Protein AF-A0ABD0RFP4-F1 (afdb_monomer_lite)

Organism: Cirrhinus mrigala (NCBI:txid683832)

pLDDT: mean 88.14, std 9.82, range [61.47, 97.94]

Secondary structure (DSSP, 8-state):
-HHHHHHHHHHTT--TT--S--PPPPS-TTT----S----HHHHHHHHHHHHHT-----SHHHHHHHHHHHHHH-

Sequence (75 aa):
ALSHALAKACSSGRMERCTCDDSPGLQHREAWQWGVCGDNLKYSTKFLKKFLGQKRVSKDLRAQIDAHNINVGIR

Radius of gyration: 16.06 Å; chains: 1; bounding box: 46×19×39 Å

InterPro do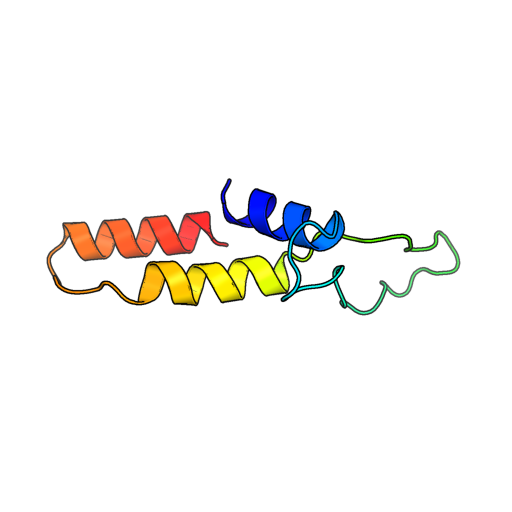mains:
  IPR005817 Wnt [PF00110] (2-74)
  IPR005817 Wnt [PR01349] (8-21)
  IPR005817 Wnt [PR01349] (32-44)
  IPR005817 Wnt [PTHR12027] (2-74)

Structure (mmCIF, N/CA/C/O backbone):
data_AF-A0ABD0RFP4-F1
#
_entry.id   AF-A0ABD0RFP4-F1
#
loop_
_atom_site.group_PDB
_atom_site.id
_atom_site.type_symbol
_atom_site.label_atom_id
_atom_site.label_alt_id
_atom_site.label_comp_id
_atom_site.label_asym_id
_atom_site.label_entity_id
_atom_site.label_seq_id
_atom_site.pdbx_PDB_ins_code
_atom_site.Cartn_x
_atom_site.Cartn_y
_atom_site.Cartn_z
_atom_site.occupancy
_atom_site.B_iso_or_equiv
_atom_site.auth_seq_id
_atom_site.auth_comp_id
_atom_site.auth_asym_id
_atom_site.auth_atom_id
_atom_site.pdbx_PDB_model_num
ATOM 1 N N . ALA A 1 1 ? 1.236 -9.019 7.994 1.00 83.50 1 ALA A N 1
ATOM 2 C CA . ALA A 1 1 ? 0.630 -9.892 6.957 1.00 83.50 1 ALA A 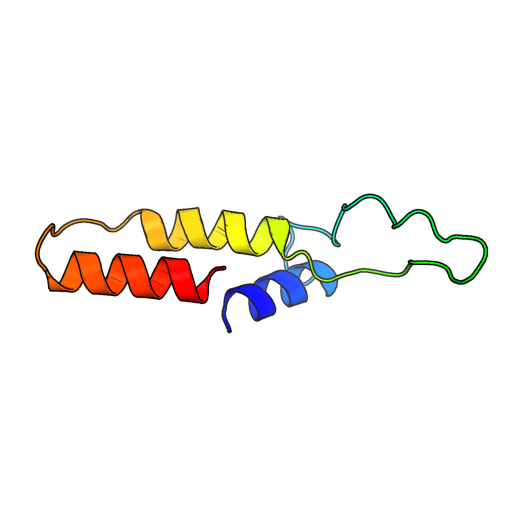CA 1
ATOM 3 C C . ALA A 1 1 ? -0.201 -9.104 5.935 1.00 83.50 1 ALA A C 1
ATOM 5 O O . ALA A 1 1 ? 0.196 -9.061 4.777 1.00 83.50 1 ALA A O 1
ATOM 6 N N . LEU A 1 2 ? -1.296 -8.434 6.333 1.00 93.62 2 LEU A N 1
ATOM 7 C CA . LEU A 1 2 ? -2.146 -7.660 5.406 1.00 93.62 2 LEU A CA 1
ATOM 8 C C . LEU A 1 2 ? -1.402 -6.516 4.704 1.00 93.62 2 LEU A C 1
ATOM 10 O O . LEU A 1 2 ? -1.538 -6.373 3.491 1.00 93.62 2 LEU A O 1
ATOM 14 N N . SER A 1 3 ? -0.582 -5.749 5.437 1.00 95.19 3 SER A N 1
ATOM 15 C CA . SER A 1 3 ? 0.173 -4.631 4.854 1.00 95.19 3 SER A CA 1
ATOM 16 C C . SER A 1 3 ? 1.062 -5.093 3.696 1.00 95.19 3 SER A C 1
ATOM 18 O O . SER A 1 3 ? 1.041 -4.523 2.607 1.00 95.19 3 SER A O 1
ATOM 20 N N . HIS A 1 4 ? 1.779 -6.193 3.911 1.00 95.38 4 HIS A N 1
ATOM 21 C CA . HIS A 1 4 ? 2.637 -6.800 2.902 1.00 95.38 4 HIS A CA 1
ATOM 22 C C . 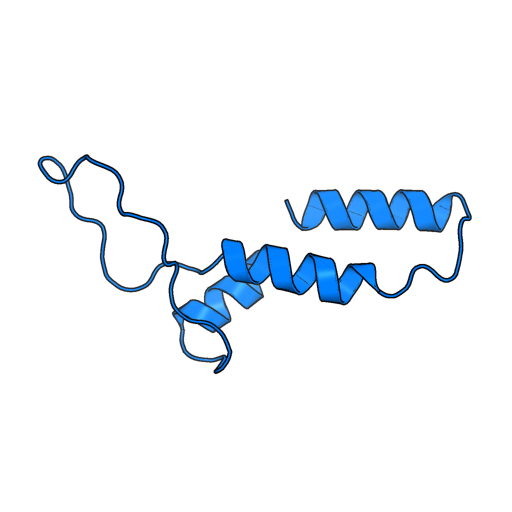HIS A 1 4 ? 1.837 -7.343 1.708 1.00 95.38 4 HIS A C 1
ATOM 24 O O . HIS A 1 4 ? 2.166 -7.049 0.565 1.00 95.38 4 HIS A O 1
ATOM 30 N N . ALA A 1 5 ? 0.747 -8.080 1.954 1.00 96.94 5 ALA A N 1
ATOM 31 C CA . ALA A 1 5 ? -0.076 -8.643 0.883 1.00 96.94 5 ALA A CA 1
ATOM 32 C C . ALA A 1 5 ? -0.656 -7.563 -0.046 1.00 96.94 5 ALA A C 1
ATOM 34 O O . ALA A 1 5 ? -0.616 -7.719 -1.265 1.00 96.94 5 ALA A O 1
ATOM 35 N N . LEU A 1 6 ? -1.147 -6.451 0.513 1.00 96.69 6 LEU A N 1
ATOM 36 C CA . LEU A 1 6 ? -1.686 -5.348 -0.285 1.00 96.69 6 LEU A CA 1
ATOM 37 C C . LEU A 1 6 ? -0.579 -4.628 -1.069 1.00 96.69 6 LEU A C 1
ATOM 39 O O . LEU A 1 6 ? -0.745 -4.346 -2.251 1.00 96.69 6 LEU A O 1
ATOM 43 N N . ALA A 1 7 ? 0.566 -4.370 -0.430 1.00 97.38 7 ALA A N 1
ATOM 44 C CA . ALA A 1 7 ? 1.704 -3.720 -1.079 1.00 97.38 7 ALA A CA 1
ATOM 45 C C . ALA A 1 7 ? 2.232 -4.556 -2.257 1.00 97.38 7 ALA A C 1
ATOM 47 O O . ALA A 1 7 ? 2.522 -4.005 -3.321 1.00 97.38 7 ALA A O 1
ATOM 48 N N . LYS A 1 8 ? 2.257 -5.886 -2.095 1.00 97.19 8 LYS A N 1
ATOM 49 C CA . LYS A 1 8 ? 2.619 -6.838 -3.148 1.00 97.19 8 LYS A CA 1
ATOM 50 C C . LYS A 1 8 ? 1.581 -6.917 -4.265 1.00 97.19 8 LYS A C 1
ATOM 52 O O . LYS A 1 8 ? 1.923 -7.091 -5.433 1.00 97.19 8 LYS A O 1
ATOM 57 N N . ALA A 1 9 ? 0.296 -6.803 -3.933 1.00 97.88 9 ALA A N 1
ATOM 58 C CA . ALA A 1 9 ? -0.767 -6.759 -4.933 1.00 97.88 9 ALA A CA 1
ATOM 59 C C . ALA A 1 9 ? -0.657 -5.501 -5.814 1.00 97.88 9 ALA A C 1
ATOM 61 O O . ALA A 1 9 ? -0.833 -5.598 -7.026 1.00 97.88 9 ALA A O 1
ATOM 62 N N . CYS A 1 10 ? -0.282 -4.360 -5.226 1.00 97.94 10 CYS A N 1
ATOM 63 C CA . CYS A 1 10 ? -0.000 -3.130 -5.965 1.00 97.94 10 CYS A CA 1
ATOM 64 C C . CYS A 1 10 ? 1.193 -3.287 -6.917 1.00 97.94 10 CYS A C 1
ATOM 66 O O . CYS A 1 10 ? 1.069 -2.996 -8.103 1.00 97.94 10 CYS A O 1
ATOM 68 N N . SER A 1 11 ? 2.329 -3.800 -6.433 1.00 97.25 11 SER A N 1
ATOM 69 C CA . SER A 1 11 ? 3.530 -3.959 -7.268 1.00 97.25 11 SER A CA 1
ATOM 70 C C . SER A 1 11 ? 3.399 -5.043 -8.343 1.00 97.25 11 SER A C 1
ATOM 72 O O . SER A 1 11 ? 4.066 -4.984 -9.370 1.00 97.25 11 SER A O 1
ATOM 74 N N . SER A 1 12 ? 2.513 -6.023 -8.145 1.00 97.00 12 SER A N 1
ATOM 75 C CA . SER A 1 12 ? 2.203 -7.054 -9.147 1.00 97.00 12 SER A CA 1
ATOM 76 C C . SER A 1 12 ? 1.104 -6.659 -10.137 1.00 97.00 12 SER A C 1
ATOM 78 O O . SER A 1 12 ? 0.712 -7.488 -10.956 1.00 97.00 12 SER A O 1
ATOM 80 N N . GLY A 1 13 ? 0.575 -5.432 -10.061 1.00 96.12 13 GLY A N 1
ATOM 81 C CA . GLY A 1 13 ? -0.483 -4.959 -10.958 1.00 96.12 13 GLY A CA 1
ATOM 82 C C . GLY A 1 13 ? -1.836 -5.652 -10.759 1.00 96.12 13 GLY A C 1
ATOM 83 O O . GLY A 1 13 ? -2.701 -5.572 -11.623 1.00 96.12 13 GLY A O 1
ATOM 84 N N . ARG A 1 14 ? -2.049 -6.335 -9.625 1.00 97.56 14 ARG A N 1
ATOM 85 C CA . ARG A 1 14 ? -3.316 -7.020 -9.298 1.00 97.56 14 ARG A CA 1
ATOM 86 C C . ARG A 1 14 ? -4.381 -6.081 -8.726 1.00 97.56 14 ARG A C 1
ATOM 88 O O . ARG A 1 14 ? -5.484 -6.522 -8.417 1.00 97.56 14 ARG A O 1
ATOM 95 N N . MET A 1 15 ? -4.046 -4.810 -8.524 1.00 95.38 15 MET A N 1
ATOM 96 C CA . MET A 1 15 ? -4.942 -3.786 -7.999 1.00 95.38 15 MET A CA 1
ATOM 97 C C . MET A 1 15 ? -4.853 -2.528 -8.854 1.00 95.38 15 MET A C 1
ATOM 99 O O . MET A 1 15 ? -3.771 -2.001 -9.072 1.00 95.38 15 MET A O 1
ATOM 103 N N . GLU A 1 16 ? -6.003 -2.006 -9.271 1.00 93.94 16 GLU A N 1
ATOM 104 C CA . GLU A 1 16 ? -6.075 -0.854 -10.185 1.00 93.94 16 GLU A CA 1
ATOM 105 C C . GLU A 1 16 ? -5.871 0.498 -9.486 1.00 93.94 16 GLU A C 1
ATOM 107 O O . GLU A 1 16 ? -5.538 1.496 -10.116 1.00 93.94 16 GLU A O 1
ATOM 112 N N . ARG A 1 17 ? -6.101 0.565 -8.168 1.00 94.50 17 ARG A N 1
ATOM 113 C CA . ARG A 1 17 ? -6.098 1.827 -7.401 1.00 94.50 17 ARG A CA 1
ATOM 114 C C . ARG A 1 17 ? -4.768 2.141 -6.718 1.00 94.50 17 ARG A C 1
ATOM 116 O O . ARG A 1 17 ? -4.731 3.005 -5.839 1.00 94.50 17 ARG A O 1
ATOM 123 N N . CYS A 1 18 ? -3.712 1.419 -7.063 1.00 96.69 18 CYS A N 1
ATOM 124 C CA . CYS A 1 18 ? -2.365 1.655 -6.571 1.00 96.69 18 CYS A CA 1
ATOM 125 C C . CYS A 1 18 ? -1.330 1.240 -7.614 1.00 96.69 18 CYS A C 1
ATOM 127 O O . CYS A 1 18 ? -1.619 0.488 -8.537 1.00 96.69 18 CYS A O 1
ATOM 129 N N . THR A 1 19 ? -0.116 1.747 -7.440 1.00 95.75 19 THR A N 1
ATOM 130 C CA . THR A 1 19 ? 1.035 1.510 -8.314 1.00 95.75 19 THR A CA 1
ATOM 131 C C . THR A 1 19 ? 2.204 0.967 -7.496 1.00 95.75 19 THR A C 1
ATOM 133 O O . THR A 1 19 ? 2.076 0.764 -6.284 1.00 95.75 19 THR A O 1
ATOM 136 N N . CYS A 1 20 ? 3.361 0.795 -8.136 1.00 95.69 20 CYS A N 1
ATOM 137 C CA . CYS A 1 20 ? 4.646 0.618 -7.459 1.00 95.69 20 CYS A CA 1
ATOM 138 C C . CYS A 1 20 ? 4.894 1.710 -6.407 1.00 95.69 20 CYS A C 1
ATOM 140 O O . CYS A 1 20 ? 4.272 2.779 -6.449 1.00 95.69 20 CYS A O 1
ATOM 142 N N . ASP A 1 21 ? 5.803 1.431 -5.475 1.00 93.44 21 ASP A N 1
ATOM 143 C CA . ASP A 1 21 ? 6.315 2.443 -4.555 1.00 93.44 21 ASP A CA 1
ATOM 144 C C . ASP A 1 21 ? 6.873 3.655 -5.320 1.00 93.44 21 ASP A C 1
ATOM 146 O O . ASP A 1 21 ? 7.641 3.500 -6.269 1.00 93.44 21 ASP A O 1
ATOM 150 N N . ASP A 1 22 ? 6.444 4.852 -4.914 1.00 88.75 22 ASP A N 1
ATOM 151 C CA . ASP A 1 22 ? 6.780 6.134 -5.544 1.00 88.75 22 ASP A CA 1
ATOM 152 C C . ASP A 1 22 ? 7.828 6.924 -4.752 1.00 88.75 22 ASP A C 1
ATOM 154 O O . ASP A 1 22 ? 8.054 8.110 -5.009 1.00 88.75 22 ASP A O 1
ATOM 158 N N . SER A 1 23 ? 8.452 6.283 -3.760 1.00 85.81 23 SER A N 1
ATOM 159 C CA . SER A 1 23 ? 9.446 6.928 -2.918 1.00 85.81 23 SER A CA 1
ATOM 160 C C . SER A 1 23 ? 10.644 7.366 -3.767 1.00 85.81 23 SER A C 1
ATOM 162 O O . SER A 1 23 ? 11.117 6.605 -4.617 1.00 85.81 23 SER A O 1
ATOM 164 N N . PRO A 1 24 ? 11.168 8.586 -3.556 1.00 80.50 24 PRO A N 1
ATOM 165 C CA . PRO A 1 24 ? 12.354 9.032 -4.269 1.00 80.50 24 PRO A CA 1
ATOM 166 C C . PRO A 1 24 ? 13.507 8.063 -3.989 1.00 80.50 24 PRO A C 1
ATOM 168 O O . PRO A 1 24 ? 13.763 7.706 -2.838 1.00 80.50 24 PRO A O 1
ATOM 171 N N . GLY A 1 25 ? 14.191 7.625 -5.049 1.00 69.38 25 GLY A N 1
ATOM 172 C CA . GLY A 1 25 ? 15.319 6.705 -4.922 1.00 69.38 25 GLY A CA 1
ATOM 173 C C . GLY A 1 25 ? 16.396 7.267 -3.990 1.00 69.38 25 GLY A C 1
ATOM 174 O O . GLY A 1 25 ? 16.681 8.466 -4.014 1.00 69.38 25 GLY A O 1
ATOM 175 N N . LEU A 1 26 ? 17.001 6.404 -3.167 1.00 69.31 26 LEU A N 1
ATOM 176 C CA . LEU A 1 26 ? 18.088 6.807 -2.270 1.00 69.31 26 LEU A CA 1
ATOM 177 C C . LEU A 1 26 ? 19.285 7.344 -3.074 1.00 69.31 26 LEU A C 1
ATOM 179 O O . LEU A 1 26 ? 19.578 6.867 -4.172 1.00 69.31 26 LEU A O 1
ATOM 183 N N . GLN A 1 27 ? 19.993 8.325 -2.511 1.00 61.75 27 GLN A N 1
ATOM 184 C CA . GLN A 1 27 ? 21.037 9.108 -3.188 1.00 61.75 27 GLN A CA 1
ATOM 185 C C . GLN A 1 27 ? 22.391 8.385 -3.381 1.00 61.75 27 GLN A C 1
ATOM 187 O O . GLN A 1 27 ? 23.439 9.012 -3.307 1.00 61.75 27 GLN A O 1
ATOM 192 N N . HIS A 1 28 ? 22.410 7.083 -3.672 1.00 66.44 28 HIS A N 1
ATOM 193 C CA . HIS A 1 28 ? 23.657 6.329 -3.897 1.00 66.44 28 HIS A CA 1
ATOM 194 C C . HIS A 1 28 ? 23.731 5.704 -5.291 1.00 66.44 28 HIS A C 1
ATOM 196 O O . HIS A 1 28 ? 24.044 4.526 -5.445 1.00 66.44 28 HIS A O 1
ATOM 202 N N . ARG A 1 29 ? 23.477 6.521 -6.323 1.00 67.88 29 ARG A N 1
ATOM 203 C CA . ARG A 1 29 ? 23.510 6.091 -7.734 1.00 67.88 29 ARG A CA 1
ATOM 204 C C . ARG A 1 29 ? 24.882 5.602 -8.210 1.00 67.88 29 ARG A C 1
ATOM 206 O O . ARG A 1 29 ? 24.943 4.889 -9.204 1.00 67.88 29 ARG A O 1
ATOM 213 N N . GLU A 1 30 ? 25.953 5.993 -7.520 1.00 79.00 30 GLU A N 1
ATOM 214 C CA . GLU A 1 30 ? 27.335 5.617 -7.849 1.00 79.00 30 GLU A CA 1
ATOM 215 C C . GLU A 1 30 ? 27.658 4.163 -7.479 1.00 79.00 30 GLU A C 1
ATOM 217 O O . GLU A 1 30 ? 28.468 3.529 -8.146 1.00 79.00 30 GLU A O 1
ATOM 222 N N . ALA A 1 31 ? 27.007 3.618 -6.444 1.00 84.25 31 ALA A N 1
ATOM 223 C CA . ALA A 1 31 ? 27.255 2.256 -5.971 1.00 84.25 31 ALA A CA 1
ATOM 224 C C . ALA A 1 31 ? 26.231 1.247 -6.513 1.00 84.25 31 ALA A C 1
ATOM 226 O O . ALA A 1 31 ? 26.571 0.086 -6.731 1.00 84.25 31 ALA A O 1
ATOM 227 N N . TRP A 1 32 ? 24.976 1.663 -6.715 1.00 78.56 32 TRP A N 1
ATOM 228 C CA . TRP A 1 32 ? 23.902 0.802 -7.214 1.00 78.56 32 TRP A CA 1
ATOM 229 C C . TRP A 1 32 ? 22.674 1.615 -7.640 1.00 78.56 32 TRP A C 1
ATOM 231 O O . TRP A 1 32 ? 22.505 2.780 -7.277 1.00 78.56 32 TRP A O 1
ATOM 241 N N . GLN A 1 33 ? 21.790 0.991 -8.418 1.00 80.06 33 GLN A N 1
ATOM 242 C CA . GLN A 1 33 ? 20.583 1.632 -8.934 1.00 80.06 33 GLN A CA 1
ATOM 243 C C . GLN A 1 33 ? 19.328 0.930 -8.417 1.00 80.06 33 GLN A C 1
ATOM 245 O O . GLN A 1 33 ? 19.176 -0.284 -8.550 1.00 80.06 33 GLN A O 1
ATOM 250 N N . TRP A 1 34 ? 18.411 1.716 -7.853 1.00 81.69 34 TRP A N 1
ATOM 251 C CA . TRP A 1 34 ? 17.038 1.288 -7.598 1.00 81.69 34 TRP A CA 1
ATOM 252 C C . TRP A 1 34 ? 16.251 1.241 -8.911 1.00 81.69 34 TRP A C 1
ATOM 254 O O . TRP A 1 34 ? 16.413 2.118 -9.760 1.00 81.69 34 TRP A O 1
ATOM 264 N N . GLY A 1 35 ? 15.371 0.254 -9.072 1.00 81.31 35 GLY A N 1
ATOM 265 C CA . GLY A 1 35 ? 14.571 0.105 -10.285 1.00 81.31 35 GLY A CA 1
ATOM 266 C C . GLY A 1 35 ? 13.424 -0.886 -10.130 1.00 81.31 35 GLY A C 1
ATOM 267 O O . GLY A 1 35 ? 13.052 -1.249 -9.015 1.00 81.31 35 GLY A O 1
ATOM 268 N N . VAL A 1 36 ? 12.886 -1.321 -11.273 1.00 86.19 36 VAL A N 1
ATOM 269 C CA . VAL A 1 36 ? 11.719 -2.208 -11.412 1.00 86.19 36 VAL A CA 1
ATOM 270 C C . VAL A 1 36 ? 10.463 -1.656 -10.726 1.00 86.19 36 VAL A C 1
ATOM 272 O O . VAL A 1 36 ? 10.016 -0.564 -11.062 1.00 86.19 36 VAL A O 1
ATOM 275 N N . CYS A 1 37 ? 9.858 -2.410 -9.815 1.00 92.50 37 CYS A N 1
ATOM 276 C CA . CYS A 1 37 ? 8.633 -2.047 -9.125 1.00 92.50 37 CYS A CA 1
ATOM 277 C C . CYS A 1 37 ? 8.718 -2.525 -7.673 1.00 92.50 37 CYS A C 1
ATOM 279 O O . CYS A 1 37 ? 8.643 -3.724 -7.401 1.00 92.50 37 CYS A O 1
ATOM 281 N N . GLY A 1 38 ? 8.910 -1.584 -6.749 1.00 93.94 38 GLY A N 1
ATOM 282 C CA . GLY A 1 38 ? 8.894 -1.855 -5.313 1.00 93.94 38 GLY A CA 1
ATOM 283 C C . GLY A 1 38 ? 7.473 -2.022 -4.771 1.00 93.94 38 GLY A C 1
ATOM 284 O O . GLY A 1 38 ? 6.522 -1.432 -5.290 1.00 93.94 38 GLY A O 1
ATOM 285 N N . ASP A 1 39 ? 7.332 -2.811 -3.706 1.00 95.88 39 ASP A N 1
ATOM 286 C CA . ASP A 1 39 ? 6.069 -2.986 -2.984 1.00 95.88 39 ASP A CA 1
ATOM 287 C C . ASP A 1 39 ? 5.621 -1.665 -2.338 1.00 95.88 39 ASP A C 1
ATOM 289 O O . ASP A 1 39 ? 6.357 -1.044 -1.572 1.00 95.88 39 ASP A O 1
ATOM 293 N N . ASN A 1 40 ? 4.380 -1.244 -2.599 1.00 96.19 40 ASN A N 1
ATOM 294 C CA . ASN A 1 40 ? 3.873 0.055 -2.148 1.00 96.19 40 ASN A CA 1
ATOM 295 C C . ASN A 1 40 ? 3.332 0.006 -0.706 1.00 96.19 40 ASN A C 1
ATOM 297 O O . ASN A 1 40 ? 2.120 -0.019 -0.451 1.00 96.19 40 ASN A O 1
ATOM 301 N N . LEU A 1 41 ? 4.251 -0.024 0.262 1.00 94.94 41 LEU A N 1
ATOM 302 C CA . LEU A 1 41 ? 3.929 -0.063 1.694 1.00 94.94 41 LEU A CA 1
ATOM 303 C C . LEU A 1 41 ? 3.196 1.203 2.157 1.00 94.94 41 LEU A C 1
ATOM 305 O O . LEU A 1 41 ? 2.280 1.122 2.975 1.00 94.94 41 LEU A O 1
ATOM 309 N N . LYS A 1 42 ? 3.533 2.368 1.595 1.00 94.31 42 LYS A N 1
ATOM 310 C CA . LYS A 1 42 ? 2.894 3.654 1.916 1.00 94.31 42 LYS A CA 1
ATOM 311 C C . LYS A 1 42 ? 1.396 3.636 1.616 1.00 94.31 42 LYS A C 1
ATOM 313 O O . LYS A 1 42 ? 0.590 4.011 2.475 1.00 94.31 42 LYS A O 1
ATOM 318 N N . TYR A 1 43 ? 1.012 3.172 0.425 1.00 95.50 43 TYR A N 1
ATOM 319 C CA . TYR A 1 43 ? -0.391 2.986 0.059 1.00 95.50 43 TYR A CA 1
ATOM 320 C C . TYR A 1 43 ? -1.067 1.981 0.988 1.00 95.50 43 TYR A C 1
ATOM 322 O O . TYR A 1 43 ? -2.126 2.269 1.546 1.00 95.50 43 TYR A O 1
ATOM 330 N N . SER A 1 44 ? -0.430 0.829 1.191 1.00 95.75 44 SER A N 1
ATOM 331 C CA . SER A 1 44 ? -0.982 -0.267 1.980 1.00 95.75 44 SER A CA 1
ATOM 332 C C . SER A 1 44 ? -1.304 0.133 3.422 1.00 95.75 44 SER A C 1
ATOM 334 O O . SER A 1 44 ? -2.437 -0.026 3.888 1.00 95.75 44 SER A O 1
ATOM 336 N N . THR A 1 45 ? -0.355 0.773 4.103 1.00 95.00 45 THR A N 1
ATOM 337 C CA . THR A 1 45 ? -0.520 1.285 5.467 1.00 95.00 45 THR A CA 1
ATOM 338 C C . THR A 1 45 ? -1.637 2.328 5.540 1.00 95.00 45 THR A C 1
ATOM 340 O O . THR A 1 45 ? -2.451 2.309 6.468 1.00 95.00 45 THR A O 1
ATOM 343 N N . LYS A 1 46 ? -1.725 3.234 4.557 1.00 94.12 46 LYS A N 1
ATOM 344 C CA . LYS A 1 46 ? -2.793 4.247 4.490 1.00 94.12 46 LYS A CA 1
ATOM 345 C C . LYS A 1 46 ? -4.167 3.606 4.280 1.00 94.12 46 LYS A C 1
ATOM 347 O O . LYS A 1 46 ? -5.123 3.985 4.959 1.00 94.12 46 LYS A O 1
ATOM 352 N N . PHE A 1 47 ? -4.264 2.640 3.369 1.00 94.62 47 PHE A N 1
ATOM 353 C CA . PHE A 1 47 ? -5.496 1.913 3.084 1.00 94.62 47 PHE A CA 1
ATOM 354 C C . PHE A 1 47 ? -5.987 1.157 4.321 1.00 94.62 47 PHE A C 1
ATOM 356 O O . PHE A 1 47 ? -7.131 1.340 4.731 1.00 94.62 47 PHE A O 1
ATOM 363 N N . LEU A 1 48 ? -5.117 0.378 4.970 1.00 93.94 48 LEU A N 1
ATOM 364 C CA . LEU A 1 48 ? -5.485 -0.434 6.132 1.00 93.94 48 LEU A CA 1
ATOM 365 C C . LEU A 1 48 ? -5.884 0.406 7.344 1.00 93.94 48 LEU A C 1
ATOM 367 O O . LEU A 1 48 ? -6.852 0.058 8.017 1.00 93.94 48 LEU A O 1
ATOM 371 N N . LYS A 1 49 ? -5.221 1.545 7.593 1.00 92.06 49 LYS A N 1
ATOM 372 C CA . LYS A 1 49 ? -5.644 2.489 8.645 1.00 92.06 49 LYS A CA 1
ATOM 373 C C . LYS A 1 49 ? -7.077 2.966 8.437 1.00 92.06 49 LYS A C 1
ATOM 375 O O . LYS A 1 49 ? -7.832 3.058 9.400 1.00 92.06 49 LYS A O 1
ATOM 380 N N . LYS A 1 50 ? -7.466 3.248 7.191 1.00 91.69 50 LYS A N 1
ATOM 381 C CA . LYS A 1 50 ? -8.836 3.655 6.861 1.00 91.69 50 LYS A CA 1
ATOM 382 C C . LYS A 1 50 ? -9.809 2.477 6.939 1.00 91.69 50 LYS A C 1
ATOM 384 O O . LYS A 1 50 ? -10.869 2.617 7.534 1.00 91.69 50 LYS A O 1
ATOM 389 N N . PHE A 1 51 ? -9.441 1.326 6.382 1.00 91.69 51 PHE A N 1
ATOM 390 C CA . PHE A 1 51 ? -10.291 0.136 6.321 1.00 91.69 51 PHE A CA 1
ATOM 391 C C . PHE A 1 51 ? -10.595 -0.446 7.711 1.00 91.69 51 PHE A C 1
ATOM 393 O O . PHE A 1 51 ? -11.749 -0.721 8.027 1.00 91.69 51 PHE A O 1
ATOM 400 N N . LEU A 1 52 ? -9.579 -0.577 8.569 1.00 89.81 52 LEU A N 1
ATOM 401 C CA . LEU A 1 52 ? -9.718 -1.127 9.923 1.00 89.81 52 LEU A CA 1
ATOM 402 C C . LEU A 1 52 ? -10.092 -0.059 10.966 1.00 89.81 52 LEU A C 1
ATOM 404 O O . LEU A 1 52 ? -10.636 -0.385 12.017 1.00 89.81 52 LEU A O 1
ATOM 408 N N . GLY A 1 53 ? -9.843 1.225 10.684 1.00 78.88 53 GLY A N 1
ATOM 409 C CA . GLY A 1 53 ? -10.138 2.329 11.602 1.00 78.88 53 GLY A CA 1
ATOM 410 C C . GLY A 1 53 ? -11.615 2.734 11.689 1.00 78.88 53 GLY A C 1
ATOM 411 O O . GLY A 1 53 ? -11.997 3.388 12.656 1.00 78.88 53 GLY A O 1
ATOM 412 N N . GLN A 1 54 ? -12.458 2.353 10.721 1.00 68.19 54 GLN A N 1
ATOM 413 C CA . GLN A 1 54 ? -13.843 2.840 10.614 1.00 68.19 54 GLN A CA 1
ATOM 414 C C . GLN A 1 54 ? -14.876 2.141 11.526 1.00 68.19 54 GLN A C 1
ATOM 416 O O . GLN A 1 54 ? -16.007 2.612 11.606 1.00 68.19 54 GLN A O 1
ATOM 421 N N . LYS A 1 55 ? -14.529 1.070 12.259 1.00 61.47 55 LYS A N 1
ATOM 422 C CA . LYS A 1 55 ? -15.481 0.291 13.089 1.00 61.47 55 LYS A CA 1
ATOM 423 C C . LYS A 1 55 ? -15.258 0.400 14.606 1.00 61.47 55 LYS A C 1
ATOM 425 O O . LYS A 1 55 ? -15.217 -0.608 15.305 1.00 61.47 55 LYS A O 1
ATOM 430 N N . ARG A 1 56 ? -15.143 1.609 15.159 1.00 63.91 56 ARG A N 1
ATOM 431 C CA . ARG A 1 56 ? -15.074 1.791 16.626 1.00 63.91 56 ARG A CA 1
ATOM 432 C C . ARG A 1 56 ? -16.458 2.041 17.221 1.00 63.91 56 ARG A C 1
ATOM 434 O O . ARG A 1 56 ? -16.793 3.167 17.563 1.00 63.91 56 ARG A O 1
ATOM 441 N N . VAL A 1 57 ? -17.265 0.982 17.296 1.00 65.38 57 VAL A N 1
ATOM 442 C CA . VAL A 1 57 ? -18.615 1.031 17.893 1.00 65.38 57 VAL A CA 1
ATOM 443 C C . VAL A 1 57 ? -18.550 0.971 19.429 1.00 65.38 57 VAL A C 1
ATOM 445 O O . VAL A 1 57 ? -19.377 1.580 20.097 1.00 65.38 57 VAL A O 1
ATOM 448 N N . SER A 1 58 ?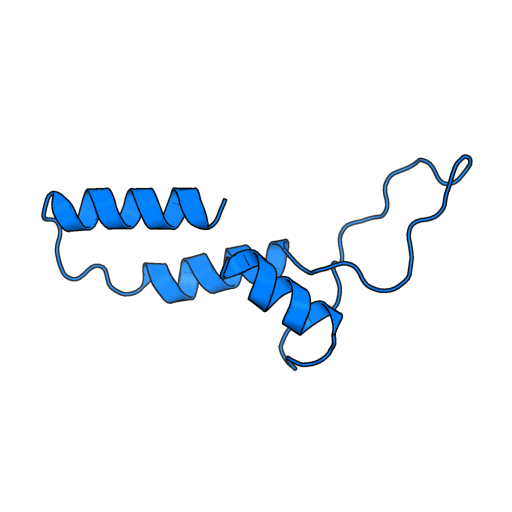 -17.534 0.303 19.992 1.00 77.00 58 SER A N 1
ATOM 449 C CA . SER A 1 58 ? -17.311 0.175 21.440 1.00 77.00 58 SER A CA 1
ATOM 450 C C . SER A 1 58 ? -16.058 0.932 21.902 1.00 77.00 58 SER A C 1
ATOM 452 O O . SER A 1 58 ? -15.078 1.038 21.162 1.00 77.00 58 SER A O 1
ATOM 454 N N . LYS A 1 59 ? -16.094 1.451 23.136 1.00 83.00 59 LYS A N 1
ATOM 455 C CA . LYS A 1 59 ? -14.961 2.078 23.848 1.00 83.00 59 LYS A CA 1
ATOM 456 C C . LYS A 1 59 ? -14.438 1.220 25.010 1.00 83.00 59 LYS A C 1
ATOM 458 O O . LYS A 1 59 ? -13.651 1.712 25.820 1.00 83.00 59 LYS A O 1
ATOM 463 N N . ASP A 1 60 ? -14.888 -0.030 25.112 1.00 90.50 60 ASP A N 1
ATOM 464 C CA . ASP A 1 60 ? -14.438 -0.947 26.158 1.00 90.50 60 ASP A CA 1
ATOM 465 C C . ASP A 1 60 ? -12.923 -1.230 26.082 1.00 90.50 60 ASP A C 1
ATOM 467 O O . ASP A 1 60 ? -12.238 -0.906 25.105 1.00 90.50 60 ASP A O 1
ATOM 471 N N . LEU A 1 61 ? -12.381 -1.820 27.152 1.00 92.56 61 LEU A N 1
ATOM 472 C CA . LEU A 1 61 ? -10.953 -2.133 27.253 1.00 92.56 61 LEU A CA 1
ATOM 473 C C . LEU A 1 61 ? -10.478 -3.034 26.103 1.00 92.56 61 LEU A C 1
ATOM 475 O O . LEU A 1 61 ? -9.366 -2.870 25.604 1.00 92.56 61 LEU A O 1
ATOM 479 N N . ARG A 1 62 ? -11.325 -3.959 25.645 1.00 90.44 62 ARG A N 1
ATOM 480 C CA . ARG A 1 62 ? -10.986 -4.873 24.555 1.00 90.44 62 ARG A CA 1
ATOM 481 C C . ARG A 1 62 ? -10.854 -4.125 23.233 1.00 90.44 62 ARG A C 1
ATOM 483 O O . ARG A 1 62 ? -9.866 -4.315 22.537 1.00 90.44 62 ARG A O 1
ATOM 490 N N . ALA A 1 63 ? -11.770 -3.211 22.933 1.00 89.38 63 ALA A N 1
ATOM 491 C CA . ALA A 1 63 ? -11.719 -2.362 21.752 1.00 89.38 63 ALA A CA 1
ATOM 492 C C . ALA A 1 63 ? -10.458 -1.484 21.732 1.00 89.38 63 ALA A C 1
ATOM 494 O O . ALA A 1 63 ? -9.893 -1.236 20.665 1.00 89.38 63 ALA A O 1
ATOM 495 N N . GLN A 1 64 ? -9.980 -1.038 22.898 1.00 90.06 64 GLN A N 1
ATOM 496 C CA . GLN A 1 64 ? -8.717 -0.301 23.011 1.00 90.06 64 GLN A CA 1
ATOM 497 C C . GLN A 1 64 ? -7.500 -1.194 22.732 1.00 90.06 64 GLN A C 1
ATOM 499 O O . GLN A 1 64 ? -6.618 -0.794 21.969 1.00 90.06 64 GLN A O 1
ATOM 504 N N . ILE A 1 65 ? -7.472 -2.409 23.291 1.00 92.00 65 ILE A N 1
ATOM 505 C CA . ILE A 1 65 ? -6.414 -3.402 23.039 1.00 92.00 65 ILE A CA 1
ATOM 506 C C . ILE A 1 65 ? -6.394 -3.804 21.559 1.00 92.00 65 ILE A C 1
ATOM 508 O O . ILE A 1 65 ? -5.338 -3.802 20.932 1.00 92.00 65 ILE A O 1
ATOM 512 N N . ASP A 1 66 ? -7.553 -4.075 20.966 1.00 90.56 66 ASP A N 1
ATOM 513 C CA . ASP A 1 66 ? -7.669 -4.438 19.554 1.00 90.56 66 ASP A CA 1
ATOM 514 C C . ASP A 1 66 ? -7.210 -3.285 18.651 1.00 90.56 66 ASP A C 1
ATOM 516 O O . ASP A 1 66 ? -6.452 -3.495 17.703 1.00 90.56 66 ASP A O 1
ATOM 520 N N . ALA A 1 67 ? -7.585 -2.041 18.972 1.00 89.88 67 ALA A N 1
ATOM 521 C CA . ALA A 1 67 ? -7.110 -0.864 18.248 1.00 89.88 67 ALA A CA 1
ATOM 522 C C . ALA A 1 67 ? -5.585 -0.694 18.344 1.00 89.88 67 ALA A C 1
ATOM 524 O O . ALA A 1 67 ? -4.949 -0.324 17.352 1.00 89.88 67 ALA A O 1
ATOM 525 N N . HIS A 1 68 ? -5.001 -0.966 19.514 1.00 90.75 68 HIS A N 1
ATOM 526 C CA . HIS A 1 68 ? -3.555 -0.976 19.701 1.00 90.75 68 HIS A CA 1
ATOM 527 C C . HIS A 1 68 ? -2.901 -2.055 18.832 1.00 90.75 68 HIS A C 1
ATOM 529 O O . HIS A 1 68 ? -2.033 -1.734 18.021 1.00 90.75 68 HIS A O 1
ATOM 535 N N . ASN A 1 69 ? -3.374 -3.299 18.921 1.00 91.94 69 ASN A N 1
ATOM 536 C CA . ASN A 1 69 ? -2.843 -4.439 18.172 1.00 91.94 69 ASN A CA 1
ATOM 537 C C . ASN A 1 69 ? -2.926 -4.226 16.655 1.00 91.94 69 ASN A C 1
ATOM 539 O O . ASN A 1 69 ? -1.976 -4.526 15.933 1.00 91.94 69 ASN A O 1
ATOM 543 N N . ILE A 1 70 ? -4.022 -3.639 16.164 1.00 91.12 70 ILE A N 1
ATOM 544 C CA . ILE A 1 70 ? -4.168 -3.254 14.755 1.00 91.12 70 ILE A CA 1
ATOM 545 C C . ILE A 1 70 ? -3.112 -2.217 14.366 1.00 91.12 70 ILE A C 1
ATOM 547 O O . ILE A 1 70 ? -2.467 -2.354 13.330 1.00 91.12 70 ILE A O 1
ATOM 551 N N . ASN A 1 71 ? -2.919 -1.174 15.175 1.00 90.38 71 ASN A N 1
ATOM 552 C CA . ASN A 1 71 ? -1.953 -0.124 14.862 1.00 9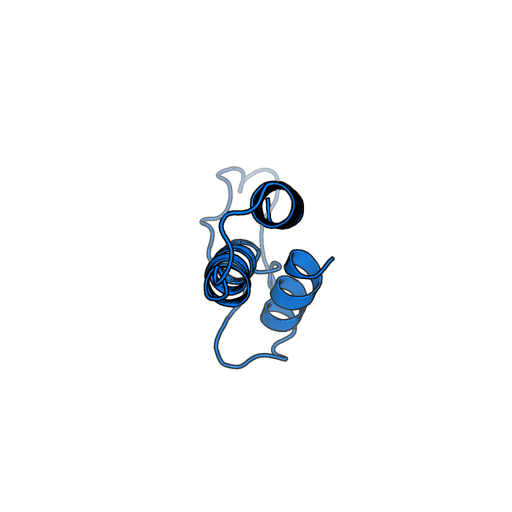0.38 71 ASN A CA 1
ATOM 553 C C . ASN A 1 71 ? -0.505 -0.636 14.901 1.00 90.38 71 ASN A C 1
ATOM 555 O O . ASN A 1 71 ? 0.297 -0.213 14.073 1.00 90.38 71 ASN A O 1
ATOM 559 N N . VAL A 1 72 ? -0.184 -1.553 15.819 1.00 92.31 72 VAL A N 1
ATOM 560 C CA . VAL A 1 72 ? 1.123 -2.225 15.870 1.00 92.31 72 VAL A CA 1
ATOM 561 C C . VAL A 1 72 ? 1.319 -3.112 14.644 1.00 92.31 72 VAL A C 1
ATOM 563 O O . VAL A 1 72 ? 2.362 -3.033 14.017 1.00 92.31 72 VAL A O 1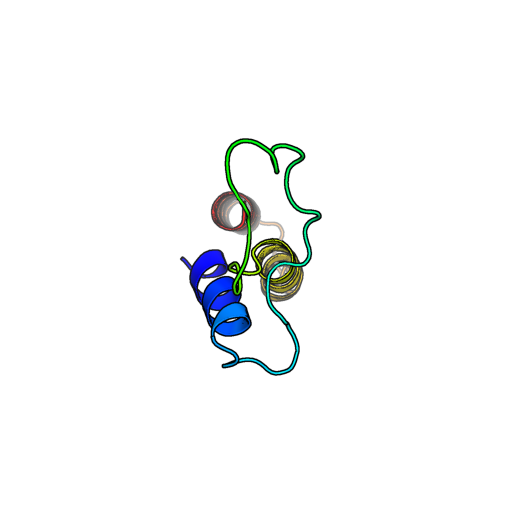
ATOM 566 N N . GLY A 1 73 ? 0.314 -3.899 14.249 1.00 90.88 73 GLY A N 1
ATOM 567 C CA . GLY A 1 73 ? 0.424 -4.803 13.099 1.00 90.88 73 GLY A CA 1
ATOM 568 C C . GLY A 1 73 ? 0.426 -4.118 11.726 1.00 90.88 73 GLY A C 1
ATOM 569 O O . GLY A 1 73 ? 0.791 -4.750 10.732 1.00 90.88 73 GLY A O 1
ATOM 570 N N . ILE A 1 74 ? -0.024 -2.861 11.647 1.00 91.44 74 ILE A N 1
ATOM 571 C CA . ILE A 1 74 ? 0.023 -2.041 10.427 1.00 91.44 74 ILE A CA 1
ATOM 572 C C . ILE A 1 74 ? 1.365 -1.306 10.279 1.00 91.44 74 ILE A C 1
ATOM 574 O O . ILE A 1 74 ? 1.751 -1.023 9.142 1.00 91.44 74 ILE A O 1
ATOM 578 N N . ARG A 1 75 ? 2.012 -0.940 11.393 1.00 80.62 75 ARG A N 1
ATOM 579 C CA . ARG A 1 75 ? 3.322 -0.272 11.398 1.00 80.62 75 ARG A CA 1
ATOM 580 C C . ARG A 1 75 ? 4.420 -1.212 10.920 1.00 80.62 75 ARG A C 1
ATOM 582 O O . ARG A 1 75 ? 5.324 -0.671 10.252 1.00 80.62 75 ARG A O 1
#

Foldseek 3Di:
DQLQVQLVCQQVVVDDVHHFAPDPDDPPVVVDDDDRGHRHSVVSLVVQCVVVVPPPPDPDPVSVVVVVVSNVVSD